Protein AF-A0A453NXV9-F1 (afdb_monomer_lite)

Sequence (172 aa):
MPEMPSTIPFLPYTSPKTMKQLYLTSFSFISGIIIFGGLIAPILELKLGLGGTSYEDFIRNMYLPLQLSQVDPIVASFSGGAVGVISALMLVEVKNVRQQEKNRCTYCHGTGYLPCARCSASKMLLGTKRFSLSTTERCSNCSGAGKVMCPTCLCTGMAMASEHDPRIDPFD

Radius of gyration: 29.5 Å; chains: 1; bounding box: 72×53×76 Å

pLDDT: mean 72.51, std 13.56, range [46.5, 90.75]

Structure (mmCIF, N/CA/C/O backbone):
data_AF-A0A453NXV9-F1
#
_entry.id   AF-A0A453NXV9-F1
#
loop_
_atom_site.group_PDB
_atom_site.id
_atom_site.type_symbol
_atom_site.label_atom_id
_atom_site.label_alt_id
_atom_site.label_comp_id
_atom_site.label_asym_id
_atom_site.label_entity_id
_atom_site.label_seq_id
_atom_site.pdbx_PDB_ins_code
_atom_site.Cartn_x
_atom_site.Cartn_y
_atom_site.Cartn_z
_atom_site.occupancy
_atom_site.B_iso_or_equiv
_atom_site.auth_seq_id
_atom_site.auth_comp_id
_atom_site.auth_asym_id
_atom_site.auth_atom_id
_atom_site.pdbx_PDB_model_num
ATOM 1 N N . MET A 1 1 ? 7.093 4.432 -12.859 1.00 46.91 1 MET A N 1
ATOM 2 C CA . MET A 1 1 ? 6.879 3.143 -12.165 1.00 46.91 1 MET A CA 1
ATOM 3 C C . MET A 1 1 ? 5.472 2.706 -12.526 1.00 46.91 1 MET A C 1
ATOM 5 O O . MET A 1 1 ? 4.606 3.566 -12.439 1.00 46.91 1 MET A O 1
ATOM 9 N N . PRO A 1 2 ? 5.254 1.480 -13.021 1.00 56.03 2 PRO A N 1
ATOM 10 C CA . PRO A 1 2 ? 3.921 1.041 -13.422 1.00 56.03 2 PRO A CA 1
ATOM 11 C C . PRO A 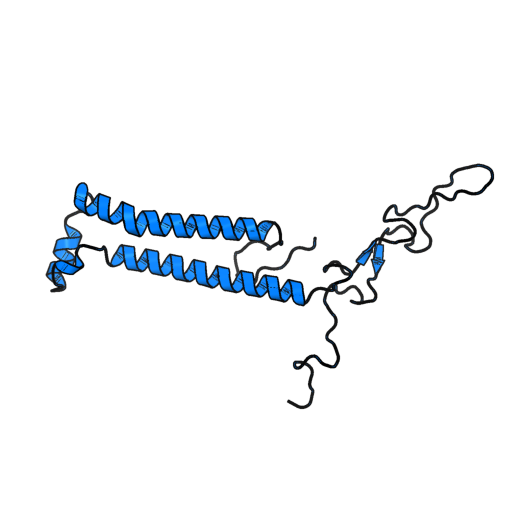1 2 ? 3.003 0.931 -12.198 1.00 56.03 2 PRO A C 1
ATOM 13 O O . PRO A 1 2 ? 3.425 0.449 -11.140 1.00 56.03 2 PRO A O 1
ATOM 16 N N . GLU A 1 3 ? 1.780 1.436 -12.348 1.00 54.22 3 GLU A N 1
ATOM 17 C CA . GLU A 1 3 ? 0.752 1.448 -11.307 1.00 54.22 3 GLU A CA 1
ATOM 18 C C . GLU A 1 3 ? 0.244 0.030 -11.039 1.00 54.22 3 GLU A C 1
ATOM 20 O O . GLU A 1 3 ? 0.138 -0.782 -11.960 1.00 54.22 3 GLU A O 1
ATOM 25 N N . MET A 1 4 ? 0.006 -0.296 -9.768 1.00 57.75 4 MET A N 1
ATOM 26 C CA . MET A 1 4 ? -0.484 -1.611 -9.365 1.00 57.75 4 MET A CA 1
ATOM 27 C C . MET A 1 4 ? -1.990 -1.555 -9.129 1.00 57.75 4 MET A C 1
ATOM 29 O O . MET A 1 4 ? -2.448 -0.621 -8.463 1.00 57.75 4 MET A O 1
ATOM 33 N N . PRO A 1 5 ? -2.763 -2.532 -9.638 1.00 58.41 5 PRO A N 1
ATOM 34 C CA . PRO A 1 5 ? -4.167 -2.646 -9.283 1.00 58.41 5 PRO A CA 1
ATOM 35 C C . PRO A 1 5 ? -4.284 -2.978 -7.791 1.00 58.4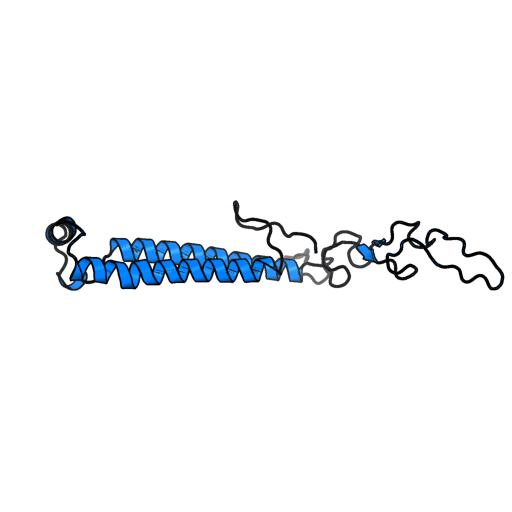1 5 PRO A C 1
ATOM 37 O O . PRO A 1 5 ? -3.631 -3.904 -7.295 1.00 58.41 5 PRO A O 1
ATOM 40 N N . SER A 1 6 ? -5.092 -2.186 -7.089 1.00 54.59 6 SER A N 1
ATOM 41 C CA . SER A 1 6 ? -5.521 -2.436 -5.715 1.00 54.59 6 SER A CA 1
ATOM 42 C C . SER A 1 6 ? -6.427 -3.670 -5.672 1.00 54.59 6 SER A C 1
ATOM 44 O O . SER A 1 6 ? -7.152 -3.962 -6.625 1.00 54.59 6 SER A O 1
ATOM 46 N N . THR A 1 7 ? -6.374 -4.416 -4.569 1.00 58.03 7 THR A N 1
ATOM 47 C CA . THR A 1 7 ? -7.204 -5.623 -4.387 1.00 58.03 7 THR A CA 1
ATOM 48 C C . THR A 1 7 ? -8.569 -5.273 -3.798 1.00 58.03 7 THR A C 1
ATOM 50 O O . THR A 1 7 ? -9.529 -6.023 -3.968 1.00 58.03 7 THR A O 1
ATOM 53 N N . ILE A 1 8 ? -8.683 -4.125 -3.126 1.00 60.44 8 ILE A N 1
ATOM 54 C CA . ILE A 1 8 ? -9.944 -3.653 -2.563 1.00 60.44 8 ILE A CA 1
ATOM 55 C C . ILE A 1 8 ? -10.744 -2.888 -3.634 1.00 60.44 8 ILE A C 1
ATOM 57 O O . ILE A 1 8 ? -10.259 -1.868 -4.141 1.00 60.44 8 ILE A O 1
ATOM 61 N N . PRO A 1 9 ? -11.984 -3.310 -3.958 1.00 52.59 9 PRO A N 1
ATOM 62 C CA . PRO A 1 9 ? -12.868 -2.505 -4.792 1.00 52.59 9 PRO A CA 1
ATOM 63 C C . PRO A 1 9 ? -13.075 -1.139 -4.119 1.00 52.59 9 PRO A C 1
ATOM 65 O O . PRO A 1 9 ? -13.351 -1.086 -2.925 1.00 52.59 9 PRO A O 1
ATOM 68 N N . PHE A 1 10 ? -12.935 -0.050 -4.883 1.00 54.69 10 PHE A N 1
ATOM 69 C CA . PHE A 1 10 ? -13.022 1.366 -4.465 1.00 54.69 10 PHE A CA 1
ATOM 70 C C . PHE A 1 10 ? -11.753 2.058 -3.928 1.00 54.69 10 PHE A C 1
ATOM 72 O O . PHE A 1 10 ? -11.814 3.270 -3.713 1.00 54.69 10 PHE A O 1
ATOM 79 N N . LEU A 1 11 ? -10.597 1.394 -3.779 1.00 56.59 11 LEU A N 1
ATOM 80 C CA . LEU A 1 11 ? -9.339 2.108 -3.480 1.00 56.59 11 LEU A CA 1
ATOM 81 C C . LEU A 1 11 ? -8.539 2.452 -4.753 1.00 56.59 11 LEU A C 1
ATOM 83 O O . LEU A 1 11 ? -8.444 1.611 -5.647 1.00 56.59 11 LEU A O 1
ATOM 87 N N . PRO A 1 12 ? -7.928 3.654 -4.845 1.00 55.47 12 PRO A N 1
ATOM 88 C CA . PRO A 1 12 ? -7.119 4.052 -5.997 1.00 55.47 12 PRO A CA 1
ATOM 89 C C . PRO A 1 12 ? -5.852 3.197 -6.135 1.00 55.47 12 PRO A C 1
ATOM 91 O O . PRO A 1 12 ? -5.357 2.629 -5.160 1.00 55.47 12 PRO A O 1
ATOM 94 N N . TYR A 1 13 ? -5.315 3.151 -7.357 1.00 55.72 13 TYR A N 1
ATOM 95 C CA . TYR A 1 13 ? -4.096 2.426 -7.711 1.00 55.72 13 TYR A CA 1
ATOM 96 C C . TYR A 1 13 ? -2.949 2.727 -6.739 1.00 55.72 13 TYR A C 1
ATOM 98 O O . TYR A 1 13 ? -2.562 3.880 -6.512 1.00 55.72 13 TYR A O 1
ATOM 106 N N . THR A 1 14 ? -2.396 1.673 -6.145 1.00 54.84 14 THR A N 1
ATOM 107 C CA . THR A 1 14 ? -1.346 1.790 -5.138 1.00 54.84 14 THR A CA 1
ATOM 108 C C . THR A 1 14 ? 0.022 1.800 -5.822 1.00 54.84 14 THR A C 1
ATOM 110 O O . THR A 1 14 ? 0.380 0.958 -6.641 1.00 54.84 14 THR A O 1
ATOM 113 N N . SER A 1 15 ? 0.828 2.810 -5.510 1.00 57.75 15 SER A N 1
ATOM 114 C CA . SER A 1 15 ? 2.239 2.906 -5.887 1.00 57.75 15 SER A CA 1
ATOM 115 C C . SER A 1 15 ? 3.063 2.931 -4.595 1.00 57.75 15 SER A C 1
ATOM 117 O O . SER A 1 15 ? 2.567 3.386 -3.562 1.00 57.75 15 SER A O 1
ATOM 119 N N . PRO A 1 16 ? 4.323 2.457 -4.587 1.00 58.06 16 PRO A N 1
ATOM 120 C CA . PRO A 1 16 ? 5.142 2.407 -3.369 1.00 58.06 16 PRO A CA 1
ATOM 121 C C . PRO A 1 16 ? 5.314 3.782 -2.700 1.00 58.06 16 PRO A C 1
ATOM 123 O O . PRO A 1 16 ? 5.532 3.866 -1.491 1.00 58.06 16 PRO A O 1
ATOM 126 N N . LYS A 1 17 ? 5.167 4.877 -3.462 1.00 59.22 17 LYS A N 1
ATOM 127 C CA . LYS A 1 17 ? 5.156 6.247 -2.923 1.00 59.22 17 LYS A CA 1
ATOM 128 C C . LYS A 1 17 ? 3.822 6.602 -2.255 1.00 59.22 17 LYS A C 1
ATOM 130 O O . LYS A 1 17 ? 3.830 7.195 -1.181 1.00 59.22 17 LYS A O 1
ATOM 135 N N . THR A 1 18 ? 2.697 6.188 -2.835 1.00 65.38 18 THR A N 1
ATOM 136 C CA . THR A 1 18 ? 1.354 6.372 -2.264 1.00 65.38 18 THR A CA 1
ATOM 137 C C . THR A 1 18 ? 1.069 5.431 -1.094 1.00 65.38 18 THR A C 1
ATOM 139 O O . THR A 1 18 ? 0.253 5.774 -0.255 1.00 65.38 18 THR A O 1
ATOM 142 N N . MET A 1 19 ? 1.776 4.305 -0.955 1.00 65.50 19 MET A N 1
ATOM 143 C CA . MET A 1 19 ? 1.629 3.376 0.180 1.00 65.50 19 MET A CA 1
ATOM 144 C C . MET A 1 19 ? 1.946 4.016 1.536 1.00 65.50 19 MET A C 1
ATOM 146 O O . MET A 1 19 ? 1.198 3.837 2.495 1.00 65.50 19 MET A O 1
ATOM 150 N N . LYS A 1 20 ? 3.033 4.796 1.631 1.00 70.69 20 LYS A N 1
ATOM 151 C CA . LYS A 1 20 ? 3.362 5.518 2.875 1.00 70.69 20 LYS A CA 1
ATOM 152 C C . LYS A 1 20 ? 2.302 6.563 3.211 1.00 70.69 20 LYS A C 1
ATOM 154 O O . LYS A 1 20 ? 1.958 6.733 4.375 1.00 70.69 20 LYS A O 1
ATOM 159 N N . GLN A 1 21 ? 1.787 7.239 2.188 1.00 72.62 21 GLN A N 1
ATOM 160 C CA . GLN A 1 21 ? 0.736 8.235 2.339 1.00 72.62 21 GLN A CA 1
ATOM 161 C C . GLN A 1 21 ? -0.578 7.583 2.778 1.00 72.62 21 GLN A C 1
ATOM 163 O O . GLN A 1 21 ? -1.180 8.061 3.729 1.00 72.62 21 GLN A O 1
ATOM 168 N N . LEU A 1 22 ? -0.945 6.447 2.176 1.00 75.12 22 LEU A N 1
ATOM 169 C CA . LEU A 1 22 ? -2.111 5.647 2.547 1.00 75.12 22 LEU A CA 1
ATOM 170 C C . LEU A 1 22 ? -2.022 5.177 4.004 1.00 75.12 22 LEU A C 1
ATOM 172 O O . LEU A 1 22 ? -2.965 5.351 4.767 1.00 75.12 22 LEU A O 1
ATOM 176 N N . TYR A 1 23 ? -0.866 4.647 4.414 1.00 80.12 23 TYR A N 1
ATOM 177 C CA . TYR A 1 23 ? -0.617 4.235 5.797 1.00 80.12 23 TYR A CA 1
ATOM 178 C C . TYR A 1 23 ? -0.817 5.396 6.776 1.00 80.12 23 TYR A C 1
ATOM 180 O O . TYR A 1 23 ? -1.497 5.248 7.790 1.00 80.12 23 TYR A O 1
ATOM 188 N N . LEU A 1 24 ? -0.242 6.560 6.461 1.00 82.69 24 LEU A N 1
ATOM 189 C CA . LEU A 1 24 ? -0.319 7.750 7.305 1.00 82.69 24 LEU A CA 1
ATOM 190 C C . LEU A 1 24 ? -1.757 8.276 7.388 1.00 82.69 24 LEU A C 1
ATOM 192 O O . LEU A 1 24 ? -2.220 8.604 8.479 1.00 82.69 24 LEU A O 1
ATOM 196 N N . THR A 1 25 ? -2.494 8.278 6.273 1.00 82.88 25 THR A N 1
ATOM 197 C CA . THR A 1 25 ? -3.913 8.647 6.269 1.00 82.88 25 THR A CA 1
ATOM 198 C C . THR A 1 25 ? -4.757 7.667 7.080 1.00 82.88 25 THR A C 1
ATOM 200 O O . THR A 1 25 ? -5.526 8.111 7.927 1.00 82.88 25 THR A O 1
ATOM 203 N N . SER A 1 26 ? -4.577 6.351 6.915 1.00 81.88 26 SER A N 1
ATOM 204 C CA . SER A 1 26 ? -5.322 5.335 7.673 1.00 81.88 26 SER A CA 1
ATOM 205 C C . SER A 1 26 ? -5.040 5.431 9.171 1.00 81.88 26 SER A C 1
ATOM 207 O O . SER A 1 26 ? -5.963 5.395 9.980 1.00 81.88 26 SER A O 1
ATOM 209 N N . PHE A 1 27 ? -3.774 5.626 9.548 1.00 86.06 27 PHE A N 1
ATOM 210 C CA . PHE A 1 27 ? -3.378 5.829 10.939 1.00 86.06 27 PHE A CA 1
ATOM 211 C C . PHE A 1 27 ? -3.977 7.115 11.528 1.00 86.06 27 PHE A C 1
ATOM 213 O O . PHE A 1 27 ? -4.473 7.099 12.652 1.00 86.06 27 PHE A O 1
ATOM 220 N N . SER A 1 28 ? -3.998 8.210 10.761 1.00 87.69 28 SER A N 1
ATOM 221 C CA . SER A 1 28 ? -4.654 9.460 11.164 1.00 87.69 28 SER A CA 1
ATOM 222 C C . SER A 1 28 ? -6.156 9.271 11.388 1.00 87.69 28 SER A C 1
ATOM 224 O O . SER A 1 28 ? -6.691 9.778 12.371 1.00 87.69 28 SER A O 1
ATOM 226 N N . PHE A 1 29 ? -6.834 8.526 10.510 1.00 86.62 29 PHE A N 1
ATOM 227 C CA . PHE A 1 29 ? -8.260 8.218 10.651 1.00 86.62 29 PHE A CA 1
ATOM 228 C C . PHE A 1 29 ? -8.540 7.360 11.888 1.00 86.62 29 PHE A C 1
ATOM 230 O O . PHE A 1 29 ? -9.417 7.702 12.676 1.00 86.62 29 PHE A O 1
ATOM 237 N N . ILE A 1 30 ? -7.766 6.293 12.102 1.00 87.62 30 ILE A N 1
ATOM 238 C CA . ILE A 1 30 ? -7.882 5.435 13.291 1.00 87.62 30 ILE A CA 1
ATOM 239 C C . ILE A 1 30 ? -7.639 6.246 14.570 1.00 87.62 30 ILE A C 1
ATOM 241 O O . ILE A 1 30 ? -8.429 6.161 15.506 1.00 87.62 30 ILE A O 1
ATOM 245 N N . SER A 1 31 ? -6.589 7.070 14.597 1.00 87.81 31 SER A N 1
ATOM 246 C CA . SER A 1 31 ? -6.283 7.946 15.732 1.00 87.81 31 SER A CA 1
ATOM 247 C C . SER A 1 31 ? -7.431 8.919 16.018 1.00 87.81 31 SER A C 1
ATOM 249 O O . SER A 1 31 ? -7.864 9.042 17.161 1.00 87.81 31 SER A O 1
ATOM 251 N N . GLY A 1 32 ? -8.003 9.533 14.977 1.00 87.56 32 GLY A N 1
ATOM 252 C CA . GLY A 1 32 ? -9.182 10.390 15.102 1.00 87.56 32 GLY A CA 1
ATOM 253 C C . GLY A 1 32 ? -10.393 9.660 15.687 1.00 87.56 32 GLY A C 1
ATOM 254 O O . GLY A 1 32 ? -11.030 10.185 16.596 1.00 87.56 32 GLY A O 1
ATOM 255 N N . ILE A 1 33 ? -10.677 8.434 15.231 1.00 86.56 33 ILE A N 1
ATOM 256 C CA . ILE A 1 33 ? -11.789 7.612 15.740 1.00 86.56 33 ILE A CA 1
ATOM 257 C C . ILE A 1 33 ? -11.571 7.238 17.211 1.00 86.56 33 ILE A C 1
ATOM 259 O O . ILE A 1 33 ? -12.510 7.312 18.001 1.00 86.56 33 ILE A O 1
ATOM 263 N N . ILE A 1 34 ? -10.345 6.880 17.600 1.00 86.06 34 ILE A N 1
ATOM 264 C CA . ILE A 1 34 ? -10.013 6.523 18.988 1.00 86.06 34 ILE A CA 1
ATOM 265 C C . ILE A 1 34 ? -10.092 7.750 19.903 1.00 86.06 34 ILE A C 1
ATOM 267 O O . ILE A 1 34 ? -10.655 7.662 20.990 1.00 86.06 34 ILE A O 1
ATOM 271 N N . ILE A 1 35 ? -9.571 8.904 19.480 1.00 86.06 35 ILE A N 1
ATOM 272 C CA . ILE A 1 35 ? -9.615 10.140 20.277 1.00 86.06 35 ILE A CA 1
ATOM 273 C C . ILE A 1 35 ? -11.058 10.640 20.408 1.00 86.06 35 ILE A C 1
ATOM 275 O O . ILE A 1 35 ? -11.494 11.003 21.501 1.00 86.06 35 ILE A O 1
ATOM 279 N N . PHE A 1 36 ? -11.821 10.634 19.316 1.00 83.56 36 PHE A N 1
ATOM 280 C CA . PHE A 1 36 ? -13.209 11.078 19.334 1.00 83.56 36 PHE A CA 1
ATOM 281 C C . PHE A 1 36 ? -14.102 10.126 20.139 1.00 83.56 36 PHE A C 1
ATOM 283 O O . PHE A 1 36 ? -14.789 10.564 21.059 1.00 83.56 36 PHE A O 1
ATOM 290 N N . GLY A 1 37 ? -14.056 8.828 19.830 1.00 75.69 37 GLY A N 1
ATOM 291 C CA . GLY A 1 37 ? -14.908 7.822 20.464 1.00 75.69 37 GLY A CA 1
ATOM 292 C C . GLY A 1 37 ? -14.483 7.456 21.886 1.00 75.69 37 GLY A C 1
ATOM 293 O O . GLY A 1 37 ? -15.337 7.190 22.722 1.00 75.69 37 GLY A O 1
ATOM 294 N N . GLY A 1 38 ? -13.181 7.459 22.177 1.00 75.00 38 GLY A N 1
ATOM 295 C CA . GLY A 1 38 ? -12.636 7.027 23.466 1.00 75.00 38 GLY A CA 1
ATOM 296 C C . GLY A 1 38 ? -12.372 8.147 24.472 1.00 75.00 38 GLY A C 1
ATOM 297 O O . GLY A 1 38 ? -12.331 7.868 25.666 1.00 75.00 38 GLY A O 1
ATOM 298 N N . LEU A 1 39 ? -12.181 9.397 24.029 1.00 75.25 39 LEU A N 1
ATOM 299 C CA . LEU A 1 39 ? -11.842 10.513 24.923 1.00 75.25 39 LEU A CA 1
ATOM 300 C C . LEU A 1 39 ? -12.880 11.639 24.879 1.00 75.25 39 LEU A C 1
ATOM 302 O O . LEU A 1 39 ? -13.347 12.076 25.925 1.00 75.25 39 LEU A O 1
ATOM 306 N N . ILE A 1 40 ? -13.267 12.105 23.690 1.00 75.88 40 ILE A N 1
ATOM 307 C CA . ILE A 1 40 ? -14.151 13.274 23.559 1.00 75.88 40 ILE A CA 1
ATOM 308 C C . ILE A 1 40 ? -15.607 12.926 23.892 1.00 75.88 40 ILE A C 1
ATOM 310 O O . ILE A 1 40 ? -16.236 13.669 24.647 1.00 75.88 40 ILE A O 1
ATOM 314 N N . ALA A 1 41 ? -16.132 11.807 23.383 1.00 72.38 41 ALA A N 1
ATOM 315 C CA . ALA A 1 41 ? -17.512 11.392 23.648 1.00 72.38 41 ALA A CA 1
ATOM 316 C C . ALA A 1 41 ? -17.802 11.177 25.153 1.00 72.38 41 ALA A C 1
ATOM 318 O O . ALA A 1 41 ? -18.725 11.820 25.654 1.00 72.38 41 ALA A O 1
ATOM 319 N N . PRO A 1 42 ? -16.972 10.438 25.923 1.00 67.19 42 PRO A N 1
ATOM 320 C CA . PRO A 1 42 ? -17.204 10.257 27.359 1.00 67.19 42 PRO A CA 1
ATOM 321 C C . PRO A 1 42 ? -17.113 11.563 28.156 1.00 67.19 42 PRO A C 1
ATOM 323 O O . PRO A 1 42 ? -17.844 11.763 29.123 1.00 67.19 42 PRO A O 1
ATOM 326 N N . ILE A 1 43 ? -16.216 12.480 27.768 1.00 70.06 43 ILE A N 1
ATOM 327 C CA . ILE A 1 43 ? -16.053 13.765 28.463 1.00 70.06 43 ILE A CA 1
ATOM 328 C C . ILE A 1 43 ? -17.247 14.685 28.188 1.00 70.06 43 ILE A C 1
ATOM 330 O O . ILE A 1 43 ? -17.742 15.316 29.121 1.00 70.06 43 ILE A O 1
ATOM 334 N N . LEU A 1 44 ? -17.723 14.770 26.942 1.00 66.75 44 LEU A N 1
ATOM 335 C CA . LEU A 1 44 ? -18.891 15.586 26.587 1.00 66.75 44 LEU A CA 1
ATOM 336 C C . LEU A 1 44 ? -20.165 15.085 27.271 1.00 66.75 44 LEU A C 1
ATOM 338 O O . LEU A 1 44 ? -20.974 15.893 27.728 1.00 66.75 44 LEU A O 1
ATOM 342 N N . GLU A 1 45 ? -20.322 13.772 27.391 1.00 64.38 45 GLU A N 1
ATOM 343 C CA . GLU A 1 45 ? -21.474 13.173 28.052 1.00 64.38 45 GLU A CA 1
ATOM 344 C C . GLU A 1 45 ? -21.444 13.396 29.572 1.00 64.38 45 GLU A C 1
ATOM 346 O O . GLU A 1 45 ? -22.402 13.929 30.136 1.00 64.38 45 GLU A O 1
ATOM 351 N N . LEU A 1 46 ? -20.308 13.117 30.223 1.00 58.78 46 LEU A N 1
ATOM 352 C CA . LEU A 1 46 ? -20.161 13.244 31.679 1.00 58.78 46 LEU A CA 1
ATOM 353 C C . LEU A 1 46 ? -20.059 14.697 32.174 1.00 58.78 46 LEU A C 1
ATOM 355 O O . LEU A 1 46 ? -20.334 14.955 33.348 1.00 58.78 46 LEU A O 1
ATOM 359 N N . LYS A 1 47 ? -19.625 15.651 31.335 1.00 58.94 47 LYS A N 1
ATOM 360 C CA . LYS A 1 47 ? -19.437 17.060 31.745 1.00 58.94 47 LYS A CA 1
ATOM 361 C C . LYS A 1 47 ? -20.462 18.039 31.188 1.00 58.94 47 LYS A C 1
ATOM 363 O O . LYS A 1 47 ? -20.679 19.052 31.848 1.00 58.94 47 LYS A O 1
ATOM 368 N N . LEU A 1 48 ? -21.056 17.792 30.018 1.00 54.34 48 LEU A N 1
ATOM 369 C CA . LEU A 1 48 ? -22.002 18.733 29.403 1.00 54.34 48 LEU A CA 1
ATOM 370 C C . LEU A 1 48 ? -23.457 18.246 29.371 1.00 54.34 48 LEU A C 1
ATOM 372 O O . LEU A 1 48 ? -24.328 19.076 29.125 1.00 54.34 48 LEU A O 1
ATOM 376 N N . GLY A 1 49 ? -23.755 16.962 29.618 1.00 57.66 49 GLY A N 1
ATOM 377 C CA . GLY A 1 49 ? -25.143 16.468 29.671 1.00 57.66 49 GLY A CA 1
ATOM 378 C C . GLY A 1 49 ? -25.950 16.685 28.378 1.00 57.66 49 GLY A C 1
ATOM 379 O O . GLY A 1 49 ? -27.177 16.620 28.387 1.00 57.66 49 GLY A O 1
ATOM 380 N N . LEU A 1 50 ? -25.271 16.952 27.257 1.00 56.31 50 LEU A N 1
ATOM 381 C CA . LEU A 1 50 ? -25.865 17.284 25.954 1.00 56.31 50 LEU A CA 1
ATOM 382 C C . LEU A 1 50 ? -26.375 16.053 25.176 1.00 56.31 50 LEU A C 1
ATOM 384 O O . LEU A 1 50 ? -26.841 16.200 24.050 1.00 56.31 50 LEU A O 1
ATOM 388 N N . GLY A 1 51 ? -26.304 14.854 25.766 1.00 53.09 51 GLY A N 1
ATOM 389 C CA . GLY A 1 51 ? -26.736 13.587 25.156 1.00 53.09 51 GLY A CA 1
ATOM 390 C C . GLY A 1 51 ? -28.227 13.267 25.302 1.00 53.09 51 GLY A C 1
ATOM 391 O O . GLY A 1 51 ? -28.709 12.312 24.696 1.00 53.09 51 GLY A O 1
ATOM 392 N N . GLY A 1 52 ? -28.977 14.072 26.062 1.00 48.94 52 GLY A N 1
ATOM 393 C CA . GLY A 1 52 ? -30.392 13.820 26.319 1.00 48.94 52 GLY A CA 1
ATOM 394 C C . GLY A 1 52 ? -30.612 12.594 27.209 1.00 48.94 52 GLY A C 1
ATOM 395 O O . GLY A 1 52 ? -29.826 11.656 27.265 1.00 48.94 52 GLY A O 1
ATOM 396 N N . THR A 1 53 ? -31.724 12.595 27.921 1.00 49.09 53 THR A N 1
ATOM 397 C CA . THR A 1 53 ? -32.150 11.614 28.929 1.00 49.09 53 THR A CA 1
ATOM 398 C C . THR A 1 53 ? -32.324 10.165 28.429 1.00 49.09 53 THR A C 1
ATOM 400 O O . THR A 1 53 ? -32.857 9.338 29.154 1.00 49.09 53 THR A O 1
ATOM 403 N N . SER A 1 54 ? -31.875 9.810 27.217 1.00 54.69 54 SER A N 1
ATOM 404 C CA . SER A 1 54 ? -32.140 8.496 26.613 1.00 54.69 54 SER A CA 1
ATOM 405 C C . SER A 1 54 ? -31.240 7.360 27.119 1.00 54.69 54 SER A C 1
ATOM 407 O O . SER A 1 54 ? -31.663 6.208 27.080 1.00 54.69 54 SER A O 1
ATOM 409 N N . TYR A 1 55 ? -30.040 7.647 27.640 1.00 56.94 55 TYR A N 1
ATOM 410 C CA . TYR A 1 55 ? -29.107 6.599 28.078 1.00 56.94 55 TYR A CA 1
ATOM 411 C C . TYR A 1 55 ? -29.432 6.023 29.458 1.00 56.94 55 TYR A C 1
ATOM 413 O O . TYR A 1 55 ? -29.423 4.803 29.621 1.00 56.94 55 TYR A O 1
ATOM 421 N N . GLU A 1 56 ? -29.781 6.863 30.441 1.00 58.53 56 GLU A N 1
ATOM 422 C CA . GLU A 1 56 ? -30.262 6.374 31.743 1.00 58.53 56 GLU A CA 1
ATOM 423 C C . GLU A 1 56 ? -31.542 5.541 31.569 1.00 58.53 56 GLU A C 1
ATOM 425 O O . GLU A 1 56 ? -31.669 4.478 32.178 1.00 58.53 56 GLU A O 1
ATOM 430 N N . ASP A 1 57 ? -32.449 5.978 30.687 1.00 59.31 57 ASP A N 1
ATOM 431 C CA . ASP A 1 57 ? -33.693 5.269 30.378 1.00 59.31 57 ASP A CA 1
ATOM 432 C C . ASP A 1 57 ? -33.437 3.941 29.644 1.00 59.31 57 ASP A C 1
ATOM 434 O O . ASP A 1 57 ? -34.050 2.927 29.982 1.00 59.31 57 ASP A O 1
ATOM 438 N N . PHE A 1 58 ? -32.488 3.888 28.701 1.00 61.12 58 PHE A N 1
ATOM 439 C CA . PHE A 1 58 ? -32.102 2.645 28.019 1.00 61.12 58 PHE A CA 1
ATOM 440 C C . PHE A 1 58 ? -31.451 1.632 28.978 1.00 61.12 58 PHE A C 1
ATOM 442 O O . PHE A 1 58 ? -31.762 0.440 28.934 1.00 61.12 58 PHE A O 1
ATOM 449 N N . ILE A 1 59 ? -30.593 2.100 29.891 1.00 57.25 59 ILE A N 1
ATOM 450 C CA . ILE A 1 59 ? -29.910 1.262 30.892 1.00 57.25 59 ILE A CA 1
ATOM 451 C C . ILE A 1 59 ? -30.900 0.737 31.940 1.00 57.25 59 ILE A C 1
ATOM 453 O O . ILE A 1 59 ? -30.849 -0.447 32.290 1.00 57.25 59 ILE A O 1
ATOM 457 N N . ARG A 1 60 ? -31.843 1.577 32.395 1.00 63.78 60 ARG A N 1
ATOM 458 C CA . ARG A 1 60 ? -32.927 1.159 33.301 1.00 63.78 60 ARG A CA 1
ATOM 459 C C . ARG A 1 60 ? -33.857 0.140 32.651 1.00 63.78 60 ARG A C 1
ATOM 461 O O . ARG A 1 60 ? -34.231 -0.826 33.310 1.00 63.78 60 ARG A O 1
ATOM 468 N N . ASN A 1 61 ? -34.185 0.307 31.369 1.00 64.19 61 ASN A N 1
ATOM 469 C CA . ASN A 1 61 ? -35.068 -0.616 30.650 1.00 64.19 61 ASN A CA 1
ATOM 470 C C . ASN A 1 61 ? -34.412 -1.988 30.384 1.00 64.19 61 ASN A C 1
ATOM 472 O O . ASN A 1 61 ? -35.105 -2.992 30.242 1.00 64.19 61 ASN A O 1
ATOM 476 N N . MET A 1 62 ? -33.077 -2.046 30.350 1.00 66.75 62 MET A N 1
ATOM 477 C CA . MET A 1 62 ? -32.305 -3.273 30.136 1.00 66.75 62 MET A CA 1
ATOM 478 C C . MET A 1 62 ? -31.827 -3.970 31.425 1.00 66.75 62 MET A C 1
ATOM 480 O O . MET A 1 62 ? -31.200 -5.024 31.329 1.00 66.75 62 MET A O 1
ATOM 484 N N . TYR A 1 63 ? -32.131 -3.439 32.620 1.00 61.97 63 TYR A N 1
ATOM 485 C CA . TYR A 1 63 ? -31.668 -3.988 33.911 1.00 61.97 63 TYR A CA 1
ATOM 486 C C . TYR A 1 63 ? -30.135 -4.163 33.991 1.00 61.97 63 TYR A C 1
ATOM 488 O O . TYR A 1 63 ? -29.628 -5.081 34.640 1.00 61.97 63 TYR A O 1
ATOM 496 N N . LEU A 1 64 ? -29.369 -3.285 33.336 1.00 62.19 64 LEU A N 1
ATOM 497 C CA . LEU A 1 64 ? -27.910 -3.334 33.420 1.00 62.19 64 LEU A CA 1
ATOM 498 C C . LEU A 1 64 ? -27.410 -2.611 34.685 1.00 62.19 64 LEU A C 1
ATOM 500 O O . LEU A 1 64 ? -27.924 -1.546 35.032 1.00 62.19 64 LEU A O 1
ATOM 504 N N . PRO A 1 65 ? -26.387 -3.146 35.379 1.00 59.12 65 PRO A N 1
ATOM 505 C CA . PRO A 1 65 ? -25.776 -2.457 36.507 1.00 59.12 65 PRO A CA 1
ATOM 506 C C . PRO A 1 65 ? -25.169 -1.125 36.045 1.00 59.12 65 PRO A C 1
ATOM 508 O O . PRO A 1 65 ? -24.436 -1.077 35.059 1.00 59.12 65 PRO A O 1
ATOM 511 N N . LEU A 1 66 ? -25.419 -0.056 36.808 1.00 57.53 66 LEU A N 1
ATOM 512 C CA . LEU A 1 66 ? -24.946 1.321 36.565 1.00 57.53 66 LEU A CA 1
ATOM 513 C C . LEU A 1 66 ? -23.428 1.447 36.336 1.00 57.53 66 LEU A C 1
ATOM 515 O O . LEU A 1 66 ? -22.965 2.446 35.807 1.00 57.53 66 LEU A O 1
ATOM 519 N N . GLN A 1 67 ? -22.639 0.429 36.681 1.00 51.06 67 GLN A N 1
ATOM 520 C CA . GLN A 1 67 ? -21.201 0.399 36.404 1.00 51.06 67 GLN A CA 1
ATOM 521 C C . GLN A 1 67 ? -20.867 0.295 34.901 1.00 51.06 67 GLN A C 1
ATOM 523 O O . GLN A 1 67 ? -19.743 0.609 34.519 1.00 51.06 67 GLN A O 1
ATOM 528 N N . LEU A 1 68 ? -21.824 -0.095 34.042 1.00 50.78 68 LEU A N 1
ATOM 529 C CA . LEU A 1 68 ? -21.666 -0.057 32.581 1.00 50.78 68 LEU A CA 1
ATOM 530 C C . LEU A 1 68 ? -21.986 1.312 31.955 1.00 50.78 68 LEU A C 1
ATOM 532 O O . LEU A 1 68 ? -21.683 1.507 30.784 1.00 50.78 68 LEU A O 1
ATOM 536 N N . SER A 1 69 ? -22.551 2.270 32.700 1.00 51.75 69 SER A N 1
ATOM 537 C CA . SER A 1 69 ? -22.908 3.594 32.159 1.00 51.75 69 SER A CA 1
ATOM 538 C C . SER A 1 69 ? -21.713 4.542 32.015 1.00 51.75 69 SER A C 1
ATOM 540 O O . SER A 1 69 ? -21.880 5.689 31.620 1.00 51.75 69 SER A O 1
ATOM 542 N N . GLN A 1 70 ? -20.513 4.107 32.410 1.00 53.03 70 GLN A N 1
ATOM 543 C CA . GLN A 1 70 ? -19.306 4.931 32.356 1.00 53.03 70 GLN A CA 1
ATOM 544 C C . GLN A 1 70 ? -18.621 4.885 30.980 1.00 53.03 70 GLN A C 1
ATOM 546 O O . GLN A 1 70 ? -17.725 5.686 30.716 1.00 53.03 70 GLN A O 1
ATOM 551 N N . VAL A 1 71 ? -19.034 3.963 30.103 1.00 58.47 71 VAL A N 1
ATOM 552 C CA . VAL A 1 71 ? -18.527 3.847 28.733 1.00 58.47 71 VAL A CA 1
ATOM 553 C C . VAL A 1 71 ? -19.705 3.607 27.804 1.00 58.47 71 VAL A C 1
ATOM 555 O O . VAL A 1 71 ? -20.375 2.589 27.937 1.00 58.47 71 VAL A O 1
ATOM 558 N N . ASP A 1 72 ? -19.924 4.509 26.851 1.00 63.72 72 ASP A N 1
ATOM 559 C CA . ASP A 1 72 ? -20.987 4.399 25.856 1.00 63.72 72 ASP A CA 1
ATOM 560 C C . ASP A 1 72 ? -20.837 3.112 25.021 1.00 63.72 72 ASP A C 1
ATOM 562 O O . ASP A 1 72 ? -19.974 3.050 24.134 1.00 63.72 72 ASP A O 1
ATOM 566 N N . PRO A 1 73 ? -21.656 2.062 25.248 1.00 65.06 73 PRO A N 1
ATOM 567 C CA . PRO A 1 73 ? -21.481 0.777 24.569 1.00 65.06 73 PRO A CA 1
ATOM 568 C C . PRO A 1 73 ? -21.707 0.909 23.058 1.00 65.06 73 PRO A C 1
ATOM 570 O O . PRO A 1 73 ? -21.104 0.188 22.263 1.00 65.06 73 PRO A O 1
ATOM 573 N N . ILE A 1 74 ? -22.529 1.879 22.649 1.00 68.88 74 ILE A N 1
ATOM 574 C CA . ILE A 1 74 ? -22.834 2.186 21.254 1.00 68.88 74 ILE A CA 1
ATOM 575 C C . ILE A 1 74 ? -21.604 2.801 20.578 1.00 68.88 74 ILE A C 1
ATOM 577 O O . ILE A 1 74 ? -21.103 2.241 19.602 1.00 68.88 74 ILE A O 1
ATOM 581 N N . VAL A 1 75 ? -21.054 3.893 21.120 1.00 74.31 75 VAL A N 1
ATOM 582 C CA . VAL A 1 75 ? -19.866 4.560 20.556 1.00 74.31 75 VAL A CA 1
ATOM 583 C C . VAL A 1 75 ? -18.647 3.638 20.590 1.00 74.31 75 VAL A C 1
ATOM 585 O O . VAL A 1 75 ? -17.897 3.579 19.611 1.00 74.31 75 VAL A O 1
ATOM 588 N N . ALA A 1 76 ? -18.479 2.853 21.655 1.00 75.81 76 ALA A N 1
ATOM 589 C CA . ALA A 1 76 ? -17.430 1.842 21.751 1.00 75.81 76 ALA A CA 1
ATOM 590 C C . ALA A 1 76 ? -17.571 0.761 20.662 1.00 75.81 76 ALA A C 1
ATOM 592 O O . ALA A 1 76 ? -16.584 0.402 20.017 1.00 75.81 76 ALA A O 1
ATOM 593 N N . SER A 1 77 ? -18.794 0.284 20.396 1.00 79.56 77 SER A N 1
ATOM 594 C CA . SER A 1 77 ? -19.039 -0.726 19.358 1.00 79.56 77 SER A CA 1
ATOM 595 C C . SER A 1 77 ? -18.781 -0.197 17.940 1.00 79.56 77 SER A C 1
ATOM 597 O O . SER A 1 77 ? -18.096 -0.857 17.154 1.00 79.56 77 SER A O 1
ATOM 599 N N . PHE A 1 78 ? -19.243 1.017 17.618 1.00 83.75 78 PHE A N 1
ATOM 600 C CA . PHE A 1 78 ? -19.041 1.622 16.299 1.00 83.75 78 PHE A CA 1
ATOM 601 C C . PHE A 1 78 ? -17.577 1.991 16.049 1.00 83.75 78 PHE A C 1
ATOM 603 O O . PHE A 1 78 ? -17.043 1.700 14.977 1.00 83.75 78 PHE A O 1
ATOM 610 N N . SER A 1 79 ? -16.908 2.593 17.036 1.00 86.12 79 SER A N 1
ATOM 611 C CA . SER A 1 79 ? -15.487 2.948 16.926 1.00 86.12 79 SER A CA 1
ATOM 612 C C . SER A 1 79 ? -14.602 1.706 16.809 1.00 86.12 79 SER A C 1
ATOM 614 O O . SER A 1 79 ? -13.755 1.647 15.915 1.00 86.12 79 SER A O 1
ATOM 616 N N . GLY A 1 80 ? -14.846 0.673 17.622 1.00 86.81 80 GLY A N 1
ATOM 617 C CA . GLY A 1 80 ? -14.134 -0.603 17.541 1.00 86.81 80 GLY A CA 1
ATOM 618 C C . GLY A 1 80 ? -14.339 -1.314 16.201 1.00 86.81 80 GLY A C 1
ATOM 619 O O . GLY A 1 80 ? -13.366 -1.760 15.587 1.00 86.81 80 GLY A O 1
ATOM 620 N N . GLY A 1 81 ? -15.579 -1.360 15.702 1.00 88.81 81 GLY A N 1
ATOM 621 C CA . GLY A 1 81 ? -15.900 -1.946 14.399 1.00 88.81 81 GLY A CA 1
ATOM 622 C C . GLY A 1 81 ? -15.209 -1.224 13.239 1.00 88.81 81 GLY A C 1
ATOM 623 O O . GLY A 1 81 ? -14.571 -1.867 12.401 1.00 88.81 81 GLY A O 1
ATOM 624 N N . ALA A 1 82 ? -15.261 0.111 13.220 1.00 88.19 82 ALA A N 1
ATOM 625 C CA . ALA A 1 82 ? -14.610 0.916 12.189 1.00 88.19 82 ALA A CA 1
ATOM 626 C C . ALA A 1 82 ? -13.084 0.731 12.192 1.00 88.19 82 ALA A C 1
ATOM 628 O O . ALA A 1 82 ? -12.489 0.467 11.144 1.00 88.19 82 ALA A O 1
ATOM 629 N N . VAL A 1 83 ? -12.446 0.799 13.366 1.00 90.12 83 VAL A N 1
ATOM 630 C CA . VAL A 1 83 ? -10.997 0.577 13.501 1.00 90.12 83 VAL A CA 1
ATOM 631 C C . VAL A 1 83 ? -10.616 -0.844 13.075 1.00 90.12 83 VAL A C 1
ATOM 633 O O . VAL A 1 83 ? -9.609 -1.022 12.386 1.00 90.12 83 VAL A O 1
ATOM 636 N N . GLY A 1 84 ? -11.434 -1.846 13.412 1.00 90.62 84 GLY A N 1
ATOM 637 C CA . GLY A 1 84 ? -11.226 -3.239 13.013 1.00 90.62 84 GLY A CA 1
ATOM 638 C C . GLY A 1 84 ? -11.228 -3.435 11.495 1.00 90.62 84 GLY A C 1
ATOM 639 O O . GLY A 1 84 ? -10.285 -4.015 10.951 1.00 90.62 84 GLY A O 1
ATOM 640 N N . VAL A 1 85 ? -12.239 -2.906 10.799 1.00 90.19 85 VAL A N 1
ATOM 641 C CA . VAL A 1 85 ? -12.345 -3.019 9.332 1.00 90.19 85 VAL A CA 1
ATOM 642 C C . VAL A 1 85 ? -11.202 -2.278 8.636 1.00 90.19 85 VAL A C 1
ATOM 644 O O . VAL A 1 85 ? -10.548 -2.852 7.763 1.00 90.19 85 VAL A O 1
ATOM 647 N N . ILE A 1 86 ? -10.909 -1.037 9.043 1.00 86.75 86 ILE A N 1
ATOM 648 C CA . ILE A 1 86 ? -9.822 -0.242 8.445 1.00 86.75 86 ILE A CA 1
ATOM 649 C C . ILE A 1 86 ? -8.476 -0.958 8.633 1.00 86.75 86 ILE A C 1
ATOM 651 O O . ILE A 1 86 ? -7.692 -1.060 7.688 1.00 86.75 86 ILE A O 1
ATOM 655 N N . SER A 1 87 ? -8.225 -1.505 9.825 1.00 86.75 87 SER A N 1
ATOM 656 C CA . SER A 1 87 ? -6.998 -2.247 10.130 1.00 86.75 87 SER A CA 1
ATOM 657 C C . SER A 1 87 ? -6.870 -3.531 9.299 1.00 86.75 87 SER A C 1
ATOM 659 O O . SER A 1 87 ? -5.810 -3.804 8.728 1.00 86.75 87 SER A O 1
ATOM 661 N N . ALA A 1 88 ? -7.956 -4.296 9.153 1.00 88.44 88 ALA A N 1
ATOM 662 C CA . ALA A 1 88 ? -7.962 -5.516 8.348 1.00 88.44 88 ALA A CA 1
ATOM 663 C C . ALA A 1 88 ? -7.669 -5.234 6.864 1.00 88.44 88 ALA A C 1
ATOM 665 O O . ALA A 1 88 ? -6.800 -5.880 6.272 1.00 88.44 88 ALA A O 1
ATOM 666 N N . LEU A 1 89 ? -8.337 -4.236 6.278 1.00 84.44 89 LEU A N 1
ATOM 667 C CA . LEU A 1 89 ? -8.114 -3.822 4.889 1.00 84.44 89 LEU A CA 1
ATOM 668 C C . LEU A 1 89 ? -6.671 -3.354 4.665 1.00 84.44 89 LEU A C 1
ATOM 670 O O . LEU A 1 89 ? -6.023 -3.733 3.690 1.00 84.44 89 LEU A O 1
ATOM 674 N N . MET A 1 90 ? -6.131 -2.595 5.615 1.00 83.00 90 MET A N 1
ATOM 675 C CA . MET A 1 90 ? -4.754 -2.118 5.579 1.00 83.00 90 MET A CA 1
ATOM 676 C C . MET A 1 90 ? -3.732 -3.265 5.598 1.00 83.00 90 MET A C 1
ATOM 678 O O . MET A 1 90 ? -2.756 -3.236 4.846 1.00 83.00 90 MET A O 1
ATOM 682 N N . LEU A 1 91 ? -3.960 -4.306 6.405 1.00 84.19 91 LEU A N 1
ATOM 683 C CA . LEU A 1 91 ? -3.103 -5.495 6.423 1.00 84.19 91 LEU A CA 1
ATOM 684 C C . LEU A 1 91 ? -3.143 -6.265 5.098 1.00 84.19 91 LEU A C 1
ATOM 686 O O . LEU A 1 91 ? -2.095 -6.724 4.631 1.00 84.19 91 LEU A O 1
ATOM 690 N N . VAL A 1 92 ? -4.324 -6.404 4.490 1.00 85.06 92 VAL A N 1
ATOM 691 C CA . VAL A 1 92 ? -4.485 -7.074 3.190 1.00 85.06 92 VAL A CA 1
ATOM 692 C C . VAL A 1 92 ? -3.726 -6.325 2.096 1.00 85.06 92 VAL A C 1
ATOM 694 O O . VAL A 1 92 ? -2.970 -6.952 1.354 1.00 85.06 92 VAL A O 1
ATOM 697 N N . GLU A 1 93 ? -3.831 -4.998 2.045 1.00 81.12 93 GLU A N 1
ATOM 698 C CA . GLU A 1 93 ? -3.105 -4.178 1.065 1.00 81.12 93 GLU A CA 1
ATOM 699 C C . GLU A 1 93 ? -1.584 -4.279 1.237 1.00 81.12 93 GLU A C 1
ATOM 701 O O . GLU A 1 93 ? -0.855 -4.473 0.263 1.00 81.12 93 GLU A O 1
ATOM 706 N N . VAL A 1 94 ? -1.077 -4.251 2.476 1.00 79.88 94 VAL A N 1
ATOM 707 C CA . VAL A 1 94 ? 0.364 -4.427 2.736 1.00 79.88 94 VAL A CA 1
ATOM 708 C C . VAL A 1 94 ? 0.852 -5.794 2.260 1.00 79.88 94 VAL A C 1
ATOM 710 O O . VAL A 1 94 ? 1.927 -5.890 1.658 1.00 79.88 94 VAL A O 1
ATOM 713 N N . LYS A 1 95 ? 0.084 -6.859 2.516 1.00 82.12 95 LYS A N 1
ATOM 714 C CA . LYS A 1 95 ? 0.432 -8.200 2.030 1.00 82.12 95 LYS A CA 1
ATOM 715 C C . LYS A 1 95 ? 0.387 -8.272 0.507 1.00 82.12 95 LYS A C 1
ATOM 717 O O . LYS A 1 95 ? 1.306 -8.834 -0.084 1.00 82.12 95 LYS A O 1
ATOM 722 N N . ASN A 1 96 ? -0.622 -7.671 -0.117 1.00 81.62 96 ASN A N 1
ATOM 723 C CA . ASN A 1 96 ? -0.769 -7.650 -1.566 1.00 81.62 96 ASN A CA 1
ATOM 724 C C . ASN A 1 96 ? 0.400 -6.930 -2.251 1.00 81.62 96 ASN A C 1
ATOM 726 O O . ASN A 1 96 ? 1.017 -7.490 -3.153 1.00 81.62 96 ASN A O 1
ATOM 730 N N . VAL A 1 97 ? 0.782 -5.743 -1.769 1.00 78.31 97 VAL A N 1
ATOM 731 C CA . VAL A 1 97 ? 1.915 -4.990 -2.331 1.00 78.31 97 VAL A CA 1
ATOM 732 C C . VAL A 1 97 ? 3.222 -5.762 -2.181 1.00 78.31 97 VAL A C 1
ATOM 734 O O . VAL A 1 97 ? 3.972 -5.880 -3.147 1.00 78.31 97 VAL A O 1
ATOM 737 N N . ARG A 1 98 ? 3.487 -6.353 -1.009 1.00 81.00 98 ARG A N 1
ATOM 738 C CA . ARG A 1 98 ? 4.685 -7.192 -0.812 1.00 81.00 98 ARG A CA 1
ATOM 739 C C . ARG A 1 98 ? 4.703 -8.390 -1.759 1.00 81.00 98 ARG A C 1
ATOM 741 O O . ARG A 1 98 ? 5.756 -8.736 -2.291 1.00 81.00 98 ARG A O 1
ATOM 748 N N . GLN A 1 99 ? 3.547 -9.008 -1.986 1.00 81.62 99 GLN A N 1
ATOM 749 C CA . GLN A 1 99 ? 3.427 -10.121 -2.918 1.00 81.62 99 GLN A CA 1
ATOM 750 C C . GLN A 1 99 ? 3.662 -9.670 -4.364 1.00 81.62 99 GLN A C 1
ATOM 752 O O . GLN A 1 99 ? 4.399 -10.326 -5.097 1.00 81.62 99 GLN A O 1
ATOM 757 N N . GLN A 1 100 ? 3.097 -8.535 -4.769 1.00 78.12 100 GLN A N 1
ATOM 758 C CA . GLN A 1 100 ? 3.309 -7.970 -6.100 1.00 78.12 100 GLN A CA 1
ATOM 759 C C . GLN A 1 100 ? 4.761 -7.527 -6.319 1.00 78.12 100 GLN A C 1
ATOM 761 O O . GLN A 1 100 ? 5.286 -7.708 -7.415 1.00 78.12 100 GLN A O 1
ATOM 766 N N . GLU A 1 101 ? 5.443 -7.001 -5.300 1.00 79.19 101 GLU A N 1
ATOM 767 C CA . GLU A 1 101 ? 6.877 -6.703 -5.378 1.00 79.19 101 GLU A CA 1
ATOM 768 C C . GLU A 1 101 ? 7.717 -7.968 -5.557 1.00 79.19 101 GLU A C 1
ATOM 770 O O . GLU A 1 101 ? 8.623 -7.974 -6.390 1.00 79.19 101 GLU A O 1
ATOM 775 N N . LYS A 1 102 ? 7.384 -9.056 -4.854 1.00 80.88 102 LYS A N 1
ATOM 776 C CA . LYS A 1 102 ? 8.064 -10.348 -5.018 1.00 80.88 102 LYS A CA 1
ATOM 777 C C . LYS A 1 102 ? 7.823 -10.966 -6.399 1.00 80.88 102 LYS A C 1
ATOM 779 O O . LYS A 1 102 ? 8.723 -11.582 -6.958 1.00 80.88 102 LYS A O 1
ATOM 784 N N . ASN A 1 103 ? 6.629 -10.776 -6.954 1.00 82.06 103 ASN A N 1
ATOM 785 C CA . ASN A 1 103 ? 6.247 -11.305 -8.263 1.00 82.06 103 ASN A CA 1
ATOM 786 C C . ASN A 1 103 ? 6.756 -10.449 -9.435 1.00 82.06 103 ASN A C 1
ATOM 788 O O . ASN A 1 103 ? 6.520 -10.793 -10.591 1.00 82.06 103 ASN A O 1
ATOM 792 N N . ARG A 1 104 ? 7.422 -9.316 -9.188 1.00 84.50 104 ARG A N 1
ATOM 793 C CA . ARG A 1 104 ? 7.970 -8.466 -10.250 1.00 84.50 104 ARG A CA 1
ATOM 794 C C . ARG A 1 104 ? 9.340 -8.945 -10.694 1.00 84.50 104 ARG A C 1
ATOM 796 O O . ARG A 1 104 ? 10.152 -9.410 -9.904 1.00 84.50 104 ARG A O 1
ATOM 803 N N . CYS A 1 105 ? 9.634 -8.745 -11.974 1.00 86.69 105 CYS A N 1
ATOM 804 C CA . CYS A 1 105 ? 10.968 -9.001 -12.491 1.00 86.69 105 CYS A CA 1
ATOM 805 C C . CYS A 1 105 ? 11.981 -8.021 -11.874 1.00 86.69 105 CYS A C 1
ATOM 807 O O . CYS A 1 105 ? 11.844 -6.802 -12.025 1.00 86.69 105 CYS A O 1
ATOM 809 N N . THR A 1 106 ? 13.031 -8.557 -11.246 1.00 86.69 106 THR A N 1
ATOM 810 C CA . THR A 1 106 ? 14.110 -7.795 -10.593 1.00 86.69 106 THR A CA 1
ATOM 811 C C . THR A 1 106 ? 14.856 -6.863 -11.552 1.00 86.69 106 THR A C 1
ATOM 813 O O . THR A 1 106 ? 15.336 -5.816 -11.137 1.00 86.69 106 THR A O 1
ATOM 816 N N . TYR A 1 107 ? 14.930 -7.208 -12.842 1.00 86.44 107 TYR A N 1
ATOM 817 C CA . TYR A 1 107 ? 15.723 -6.460 -13.827 1.00 86.44 107 TYR A CA 1
ATOM 818 C C . TYR A 1 107 ? 14.985 -5.264 -14.431 1.00 86.44 107 TYR A C 1
ATOM 820 O O . TYR A 1 107 ? 15.585 -4.215 -14.650 1.00 86.44 107 TYR A O 1
ATOM 828 N N . CYS A 1 108 ? 13.690 -5.404 -14.729 1.00 87.06 108 CYS A N 1
ATOM 829 C CA . CYS A 1 108 ? 12.897 -4.327 -15.329 1.00 87.06 108 CYS A CA 1
ATOM 830 C C . CYS A 1 108 ? 11.949 -3.643 -14.333 1.00 87.06 108 CYS A C 1
ATOM 832 O O . CYS A 1 108 ? 11.196 -2.755 -14.726 1.00 87.06 108 CYS A O 1
ATOM 834 N N . HIS A 1 109 ? 11.923 -4.070 -13.067 1.00 85.56 109 HIS A N 1
ATOM 835 C CA . HIS A 1 109 ? 11.036 -3.536 -12.026 1.00 85.56 109 HIS A CA 1
ATOM 836 C C . HIS A 1 109 ? 9.558 -3.450 -12.456 1.00 85.56 109 HIS A C 1
ATOM 838 O O . HIS A 1 109 ? 8.869 -2.465 -12.179 1.00 85.56 109 HIS A O 1
ATOM 844 N N . GLY A 1 110 ? 9.062 -4.460 -13.176 1.00 84.81 110 GLY A N 1
ATOM 845 C CA . GLY A 1 110 ? 7.665 -4.488 -13.622 1.00 84.81 110 GLY A CA 1
ATOM 846 C C . GLY A 1 110 ? 7.353 -3.794 -14.948 1.00 84.81 110 GLY A C 1
ATOM 847 O O . GLY A 1 110 ? 6.208 -3.852 -15.376 1.00 84.81 110 GLY A O 1
ATOM 848 N N . THR A 1 111 ? 8.305 -3.135 -15.619 1.00 86.12 111 THR A N 1
ATOM 849 C CA . THR A 1 111 ? 8.007 -2.408 -16.874 1.00 86.12 111 THR A CA 1
ATOM 850 C C . THR A 1 111 ? 7.949 -3.299 -18.116 1.00 86.12 111 THR A C 1
ATOM 852 O O . THR A 1 111 ? 7.395 -2.877 -19.125 1.00 86.12 111 THR A O 1
ATOM 855 N N . GLY A 1 112 ? 8.589 -4.473 -18.086 1.00 87.69 112 GLY A N 1
ATOM 856 C CA . GLY A 1 112 ? 8.784 -5.346 -19.252 1.00 87.69 112 GLY A CA 1
ATOM 857 C C . GLY A 1 112 ? 9.881 -4.883 -20.225 1.00 87.69 112 GLY A C 1
ATOM 858 O O . GLY A 1 112 ? 10.249 -5.622 -21.140 1.00 87.69 112 GLY A O 1
ATOM 859 N N . TYR A 1 113 ? 10.455 -3.692 -20.023 1.00 89.00 113 TYR A N 1
ATOM 860 C CA . TYR A 1 113 ? 11.432 -3.092 -20.934 1.00 89.00 113 TYR A CA 1
ATOM 861 C C . TYR A 1 113 ? 12.616 -2.491 -20.181 1.00 89.00 113 TYR A C 1
ATOM 863 O O . TYR A 1 113 ? 12.445 -1.827 -19.157 1.00 89.00 113 TYR A O 1
ATOM 871 N N . LEU A 1 114 ? 13.816 -2.667 -20.729 1.00 89.25 114 LEU A N 1
ATOM 872 C CA . LEU A 1 114 ? 15.031 -2.019 -20.241 1.00 89.25 114 LEU A CA 1
ATOM 873 C C . LEU A 1 114 ? 15.379 -0.812 -21.123 1.00 89.25 114 LEU A C 1
ATOM 875 O O . LEU A 1 114 ? 15.075 -0.812 -22.320 1.00 89.25 114 LEU A O 1
ATOM 879 N N . PRO A 1 115 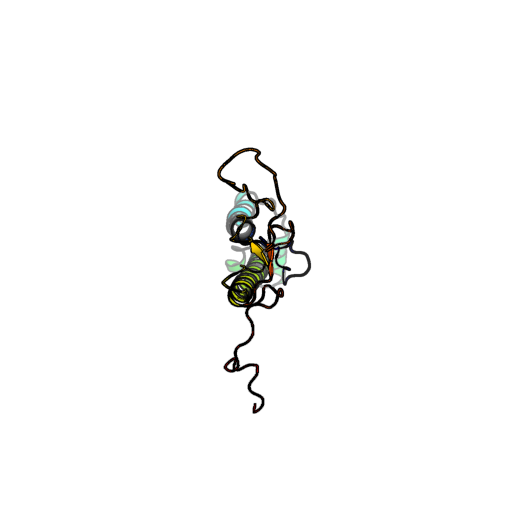? 16.033 0.224 -20.573 1.00 89.31 115 PRO A N 1
ATOM 880 C CA . PRO A 1 115 ? 16.611 1.276 -21.397 1.00 89.31 115 PRO A CA 1
ATOM 881 C C . PRO A 1 115 ? 17.677 0.677 -22.321 1.00 89.31 115 PRO A C 1
ATOM 883 O O . PRO A 1 115 ? 18.457 -0.186 -21.920 1.00 89.31 115 PRO A O 1
ATOM 886 N N . CYS A 1 116 ? 17.727 1.130 -23.574 1.00 87.88 116 CYS A N 1
ATOM 887 C CA . CYS A 1 116 ? 18.768 0.677 -24.491 1.00 87.88 116 CYS A CA 1
ATOM 888 C C . CYS A 1 116 ? 20.138 1.145 -23.980 1.00 87.88 116 CYS A C 1
ATOM 890 O O . CYS A 1 116 ? 20.404 2.346 -23.974 1.00 87.88 116 CYS A O 1
ATOM 892 N N . ALA A 1 117 ? 21.013 0.206 -23.608 1.00 85.06 117 ALA A N 1
ATOM 893 C CA . ALA A 1 117 ? 22.353 0.501 -23.090 1.00 85.06 117 ALA A CA 1
ATOM 894 C C . ALA A 1 117 ? 23.241 1.247 -24.101 1.00 85.06 117 ALA A C 1
ATOM 896 O O . ALA A 1 117 ? 24.120 2.009 -23.723 1.00 85.06 117 ALA A O 1
ATOM 897 N N . ARG A 1 118 ? 22.992 1.060 -25.403 1.00 83.12 118 ARG A N 1
ATOM 898 C CA . ARG A 1 118 ? 23.823 1.624 -26.475 1.00 83.12 118 ARG A CA 1
ATOM 899 C C . ARG A 1 118 ? 23.569 3.115 -26.720 1.00 83.12 118 ARG A C 1
ATOM 901 O O . ARG A 1 118 ? 24.465 3.818 -27.166 1.00 83.12 118 ARG A O 1
ATOM 908 N N . CYS A 1 119 ? 22.349 3.587 -26.468 1.00 82.69 119 CYS A N 1
ATOM 909 C CA . CYS A 1 119 ? 21.989 5.001 -26.604 1.00 82.69 119 CYS A CA 1
ATOM 910 C C . CYS A 1 119 ? 21.553 5.634 -25.280 1.00 82.69 119 CYS A C 1
ATOM 912 O O . CYS A 1 119 ? 21.050 6.749 -25.303 1.00 82.69 119 CYS A O 1
ATOM 914 N N . SER A 1 120 ? 21.649 4.918 -24.156 1.00 84.12 120 SER A N 1
ATOM 915 C CA . SER A 1 120 ? 21.186 5.349 -22.828 1.00 84.12 120 SER A CA 1
ATOM 916 C C . SER A 1 120 ? 19.799 6.005 -22.853 1.00 84.12 120 SER A C 1
ATOM 918 O O . SER A 1 120 ? 19.607 7.102 -22.345 1.00 84.12 120 SER A O 1
ATOM 920 N N . ALA A 1 121 ? 18.837 5.361 -23.525 1.00 81.38 121 ALA A N 1
ATOM 921 C CA . ALA A 1 121 ? 17.480 5.879 -23.775 1.00 81.38 121 ALA A CA 1
ATOM 922 C C . ALA A 1 121 ? 17.364 7.182 -24.608 1.00 81.38 121 ALA A C 1
ATOM 924 O O . ALA A 1 121 ? 16.252 7.616 -24.900 1.00 81.38 121 ALA A O 1
ATOM 925 N N . SER A 1 122 ? 18.474 7.739 -25.097 1.00 80.12 122 SER A N 1
ATOM 926 C CA . SER A 1 122 ? 18.531 8.953 -25.928 1.00 80.12 122 SER A CA 1
ATOM 927 C C . SER A 1 122 ? 18.006 8.754 -27.361 1.00 80.12 122 SER A C 1
ATOM 929 O O . SER A 1 122 ? 17.825 9.713 -28.103 1.00 80.12 122 SER A O 1
ATOM 931 N N . LYS A 1 123 ? 17.727 7.501 -27.769 1.00 79.00 123 LYS A N 1
ATOM 932 C CA . LYS A 1 123 ? 17.213 7.069 -29.096 1.00 79.00 123 LYS A CA 1
ATOM 933 C C . LYS A 1 123 ? 18.161 7.320 -30.276 1.00 79.00 123 LYS A C 1
ATOM 935 O O . LYS A 1 123 ? 18.074 6.624 -31.290 1.00 79.00 123 LYS A O 1
ATOM 940 N N . MET A 1 124 ? 19.088 8.254 -30.124 1.00 75.50 124 MET A N 1
ATOM 941 C CA . MET A 1 124 ? 20.111 8.633 -31.086 1.00 75.50 124 MET A CA 1
ATOM 942 C C . MET A 1 124 ? 21.493 8.362 -30.502 1.00 75.50 124 MET A C 1
ATOM 944 O O . MET A 1 124 ? 21.671 8.322 -29.282 1.00 75.50 124 MET A O 1
ATOM 948 N N . LEU A 1 125 ? 22.463 8.137 -31.377 1.00 69.19 125 LEU A N 1
ATOM 949 C CA . LEU A 1 125 ? 23.848 7.891 -30.999 1.00 69.19 125 LEU A CA 1
ATOM 950 C C . LEU A 1 125 ? 24.699 9.003 -31.615 1.00 69.19 125 LEU A C 1
ATOM 952 O O . LEU A 1 125 ? 24.627 9.222 -32.822 1.00 69.19 125 LEU A O 1
ATOM 956 N N . LEU A 1 126 ? 25.483 9.722 -30.803 1.00 61.78 126 LEU A N 1
ATOM 957 C CA . LEU A 1 126 ? 26.495 10.633 -31.339 1.00 61.78 126 LEU A CA 1
ATOM 958 C C . LEU A 1 126 ? 27.632 9.782 -31.902 1.00 61.78 126 LEU A C 1
ATOM 960 O O . LEU A 1 126 ? 28.494 9.303 -31.167 1.00 61.78 126 LEU A O 1
ATOM 964 N N . GLY A 1 127 ? 27.612 9.560 -33.212 1.00 57.81 127 GLY A N 1
ATOM 965 C CA . GLY A 1 127 ? 28.743 8.973 -33.908 1.00 57.81 127 GLY A CA 1
ATOM 966 C C . GLY A 1 127 ? 29.891 9.975 -33.937 1.00 57.81 127 GLY A C 1
ATOM 967 O O . GLY A 1 127 ? 29.871 10.913 -34.728 1.00 57.81 127 GLY A O 1
ATOM 968 N N . THR A 1 128 ? 30.920 9.774 -33.117 1.00 48.94 128 THR A N 1
ATOM 969 C CA . THR A 1 128 ? 32.225 10.408 -33.335 1.00 48.94 128 THR A CA 1
ATOM 970 C C . THR A 1 128 ? 32.910 9.716 -34.512 1.00 48.94 128 THR A C 1
ATOM 972 O O . THR A 1 128 ? 33.865 8.954 -34.354 1.00 48.94 128 THR A O 1
ATOM 975 N N . LYS A 1 129 ? 32.426 9.965 -35.734 1.00 46.50 129 LYS A N 1
ATOM 976 C CA . LYS A 1 129 ? 33.267 9.734 -36.909 1.00 46.50 129 LYS A CA 1
ATOM 977 C C . LYS A 1 129 ? 34.441 10.705 -36.787 1.00 46.50 129 LYS A C 1
ATOM 979 O O . LYS A 1 129 ? 34.261 11.921 -36.780 1.00 46.50 129 LYS A O 1
ATOM 984 N N . ARG A 1 130 ? 35.649 10.158 -36.605 1.00 46.66 130 ARG A N 1
ATOM 985 C CA . ARG A 1 130 ? 36.889 10.911 -36.822 1.00 46.66 130 ARG A CA 1
ATOM 986 C C . ARG A 1 130 ? 36.758 11.518 -38.223 1.00 46.66 130 ARG A C 1
ATOM 988 O O . ARG A 1 130 ? 36.516 10.764 -39.156 1.00 46.66 130 ARG A O 1
ATOM 995 N N . PHE A 1 131 ? 36.883 12.839 -38.322 1.00 46.56 131 PHE A N 1
ATOM 996 C CA . PHE A 1 131 ? 36.565 13.665 -39.494 1.00 46.56 131 PHE A CA 1
ATOM 997 C C . PHE A 1 131 ? 35.066 13.899 -39.767 1.00 46.56 131 PHE A C 1
ATOM 999 O O . PHE A 1 131 ? 34.406 13.136 -40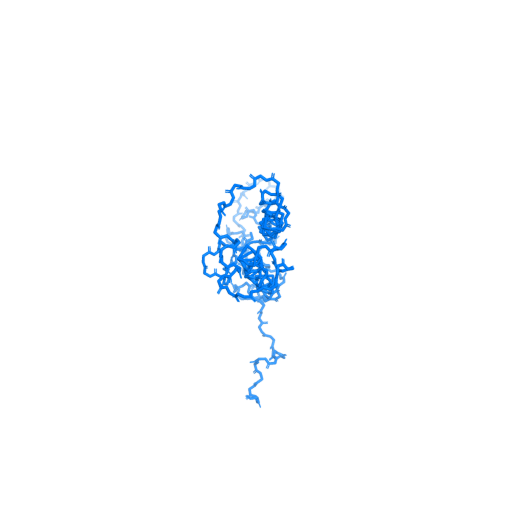.459 1.00 46.56 131 PHE A O 1
ATOM 1006 N N . SER A 1 132 ? 34.613 15.060 -39.282 1.00 49.44 132 SER A N 1
ATOM 1007 C CA . SER A 1 132 ? 33.628 15.947 -39.914 1.00 49.44 132 SER A CA 1
ATOM 1008 C C . SER A 1 132 ? 32.174 15.459 -40.032 1.00 49.44 132 SER A C 1
ATOM 1010 O O . SER A 1 132 ? 31.849 14.564 -40.801 1.00 49.44 132 SER A O 1
ATOM 1012 N N . LEU A 1 133 ? 31.296 16.217 -39.360 1.00 46.59 133 LEU A N 1
ATOM 1013 C CA . LEU A 1 133 ? 29.825 16.206 -39.393 1.00 46.59 133 LEU A CA 1
ATOM 1014 C C . LEU A 1 133 ? 29.145 15.250 -38.394 1.00 46.59 133 LEU A C 1
ATOM 1016 O O . LEU A 1 133 ? 29.135 14.032 -38.541 1.00 46.59 133 LEU A O 1
ATOM 1020 N N . SER A 1 134 ? 28.529 15.840 -37.364 1.00 50.78 134 SER A N 1
ATOM 1021 C CA . SER A 1 134 ? 27.686 15.158 -36.382 1.00 50.78 134 SER A CA 1
ATOM 1022 C C . SER A 1 134 ? 26.344 14.770 -37.010 1.00 50.78 134 SER A C 1
ATOM 1024 O O . SER A 1 134 ? 25.359 15.498 -36.884 1.00 50.78 134 SER A O 1
ATOM 1026 N N . THR A 1 135 ? 26.284 13.639 -37.707 1.00 55.09 135 THR A N 1
ATOM 1027 C CA . THR A 1 135 ? 25.005 13.056 -38.126 1.00 55.09 135 THR A CA 1
ATOM 1028 C C . THR A 1 135 ? 24.343 12.359 -36.939 1.00 55.09 135 THR A C 1
ATOM 1030 O O . THR A 1 135 ? 24.858 11.395 -36.374 1.00 55.09 135 THR A O 1
ATOM 1033 N N . THR A 1 136 ? 23.182 12.865 -36.529 1.00 62.72 136 THR A N 1
ATOM 1034 C CA . THR A 1 136 ? 22.305 12.233 -35.541 1.00 62.72 136 THR A CA 1
ATOM 1035 C C . THR A 1 136 ? 21.633 11.005 -36.160 1.00 62.72 136 THR A C 1
ATOM 1037 O O . THR A 1 136 ? 20.537 11.073 -36.712 1.00 62.72 136 THR A O 1
ATOM 1040 N N . GLU A 1 137 ? 22.297 9.854 -36.083 1.00 73.19 137 GLU A N 1
ATOM 1041 C CA . GLU A 1 137 ? 21.742 8.582 -36.554 1.00 73.19 137 GLU A CA 1
ATOM 1042 C C . GLU A 1 137 ? 20.906 7.899 -35.458 1.00 73.19 137 GLU A C 1
ATOM 1044 O O . GLU A 1 137 ? 21.210 7.956 -34.258 1.00 73.19 137 GLU A O 1
ATOM 1049 N N . ARG A 1 138 ? 19.810 7.242 -35.867 1.00 80.00 138 ARG A N 1
ATOM 1050 C CA . ARG A 1 138 ? 18.991 6.427 -34.958 1.00 80.00 138 ARG A CA 1
ATOM 1051 C C . ARG A 1 138 ? 19.836 5.271 -34.433 1.00 80.00 138 ARG A C 1
ATOM 1053 O O . ARG A 1 138 ? 20.574 4.637 -35.182 1.00 80.00 138 ARG A O 1
ATOM 1060 N N . CYS A 1 139 ? 19.702 4.960 -33.147 1.00 82.69 139 CYS A N 1
ATOM 1061 C CA . CYS A 1 139 ? 20.422 3.833 -32.571 1.00 82.69 139 CYS A CA 1
ATOM 1062 C C . CYS A 1 139 ? 19.981 2.524 -33.242 1.00 82.69 139 CYS A C 1
ATOM 1064 O O . CYS A 1 139 ? 18.821 2.136 -33.120 1.00 82.69 139 CYS A O 1
ATOM 1066 N N . SER A 1 140 ? 20.910 1.823 -33.894 1.00 83.25 140 SER A N 1
ATOM 1067 C CA . SER A 1 140 ? 20.649 0.559 -34.599 1.00 83.25 140 SER A CA 1
ATOM 1068 C C . SER A 1 140 ? 20.171 -0.574 -33.690 1.00 83.25 140 SER A C 1
ATOM 1070 O O . SER A 1 140 ? 19.485 -1.474 -34.146 1.00 83.25 140 SER A O 1
ATOM 1072 N N . ASN A 1 141 ? 20.497 -0.521 -32.395 1.00 82.62 141 ASN A N 1
ATOM 1073 C CA . ASN A 1 141 ? 20.140 -1.576 -31.444 1.00 82.62 141 ASN A CA 1
ATOM 1074 C C . ASN A 1 141 ? 18.697 -1.468 -30.923 1.00 82.62 141 ASN A C 1
ATOM 1076 O O . ASN A 1 141 ? 18.088 -2.463 -30.558 1.00 82.62 141 ASN A O 1
ATOM 1080 N N . CYS A 1 142 ? 18.141 -0.256 -30.857 1.00 84.81 142 CYS A N 1
ATOM 1081 C CA . CYS A 1 142 ? 16.755 -0.045 -30.424 1.00 84.81 142 CYS A CA 1
ATOM 1082 C C . CYS A 1 142 ? 15.879 0.561 -31.520 1.00 84.81 142 CYS A C 1
ATOM 1084 O O . CYS A 1 142 ? 14.753 0.958 -31.238 1.00 84.81 142 CYS A O 1
ATOM 1086 N N . SER A 1 143 ? 16.403 0.697 -32.741 1.00 85.44 143 SER A N 1
ATOM 1087 C CA . SER A 1 143 ? 15.745 1.317 -33.898 1.00 85.44 143 SER A CA 1
ATOM 1088 C C . SER A 1 143 ? 15.082 2.670 -33.593 1.00 85.44 143 SER A C 1
ATOM 1090 O O . SER A 1 143 ? 14.052 3.019 -34.163 1.00 85.44 143 SER A O 1
ATOM 1092 N N . GLY A 1 144 ? 15.656 3.448 -32.667 1.00 81.50 144 GLY A N 1
ATOM 1093 C CA . GLY A 1 144 ? 15.097 4.729 -32.216 1.00 81.50 144 GLY A CA 1
ATOM 1094 C C . GLY A 1 144 ? 13.978 4.641 -31.164 1.00 81.50 144 GLY A C 1
ATOM 1095 O O . GLY A 1 144 ? 13.456 5.677 -30.757 1.00 81.50 144 GLY A O 1
ATOM 1096 N N . ALA A 1 145 ? 13.626 3.455 -30.660 1.00 83.75 145 ALA A N 1
ATOM 1097 C CA . ALA A 1 145 ? 12.643 3.293 -29.582 1.00 83.75 145 ALA A CA 1
ATOM 1098 C C . ALA A 1 145 ? 13.190 3.718 -28.207 1.00 83.75 145 ALA A C 1
ATOM 1100 O O . ALA A 1 145 ? 12.428 4.110 -27.324 1.00 83.75 145 ALA A O 1
ATOM 1101 N N . GLY A 1 146 ? 14.512 3.640 -28.008 1.00 83.38 146 GLY A N 1
ATOM 1102 C CA . GLY A 1 146 ? 15.178 3.980 -26.740 1.00 83.38 146 GLY A CA 1
ATOM 1103 C C . GLY A 1 146 ? 15.018 2.927 -25.636 1.00 83.38 146 GLY A C 1
ATOM 1104 O O . GLY A 1 146 ? 15.630 3.056 -24.577 1.00 83.38 146 GLY A O 1
ATOM 1105 N N . LYS A 1 147 ? 14.263 1.857 -25.897 1.00 88.69 147 LYS A N 1
ATOM 1106 C CA . LYS A 1 147 ? 14.012 0.733 -24.990 1.00 88.69 147 LYS A CA 1
ATOM 1107 C C . LYS A 1 147 ? 14.198 -0.601 -25.714 1.00 88.69 147 LYS A C 1
ATOM 1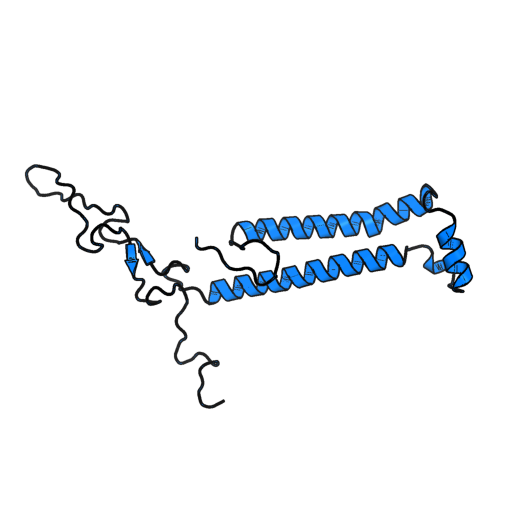109 O O . LYS A 1 147 ? 14.008 -0.666 -26.926 1.00 88.69 147 LYS A O 1
ATOM 1114 N N . VAL A 1 148 ? 14.571 -1.634 -24.971 1.00 90.44 148 VAL A N 1
ATOM 1115 C CA . VAL A 1 148 ? 14.726 -3.017 -25.439 1.00 90.44 148 VAL A CA 1
ATOM 1116 C C . VAL A 1 148 ? 13.876 -3.944 -24.577 1.00 90.44 148 VAL A C 1
ATOM 1118 O O . VAL A 1 148 ? 13.588 -3.631 -23.419 1.00 90.44 148 VAL A O 1
ATOM 1121 N N . MET A 1 149 ? 13.439 -5.066 -25.145 1.00 90.75 149 MET A N 1
ATOM 1122 C CA . MET A 1 149 ? 12.693 -6.079 -24.401 1.00 90.75 149 MET A CA 1
ATOM 1123 C C . MET A 1 149 ? 13.523 -6.619 -23.235 1.00 90.75 149 MET A C 1
ATOM 1125 O O . MET A 1 149 ? 14.727 -6.829 -23.377 1.00 90.75 149 MET A O 1
ATOM 1129 N N . CYS A 1 150 ? 12.893 -6.838 -22.081 1.00 90.31 150 CYS A N 1
ATOM 1130 C CA . CYS A 1 150 ? 13.553 -7.532 -20.984 1.00 90.31 150 CYS A CA 1
ATOM 1131 C C . CYS A 1 150 ? 13.568 -9.040 -21.275 1.00 90.31 150 CYS A C 1
ATOM 1133 O O . CYS A 1 150 ? 12.493 -9.644 -21.282 1.00 90.31 150 CYS A O 1
ATOM 1135 N N . PRO A 1 151 ? 14.744 -9.664 -21.484 1.00 87.44 151 PRO A N 1
ATOM 1136 C CA . PRO A 1 151 ? 14.811 -11.091 -21.790 1.00 87.44 151 PRO A CA 1
ATOM 1137 C C . PRO A 1 151 ? 14.380 -11.943 -20.591 1.00 87.44 151 PRO A C 1
ATOM 1139 O O . PRO A 1 151 ? 13.754 -12.979 -20.768 1.00 87.44 151 PRO A O 1
ATOM 1142 N N . THR A 1 152 ? 14.629 -11.474 -19.365 1.00 86.12 152 THR A N 1
ATOM 1143 C CA . THR A 1 152 ? 14.332 -12.216 -18.132 1.00 86.12 152 THR A CA 1
ATOM 1144 C C . THR A 1 152 ? 12.843 -12.319 -17.805 1.00 86.12 152 THR A C 1
ATOM 1146 O O . THR A 1 152 ? 12.460 -13.152 -16.997 1.00 86.12 152 THR A O 1
ATOM 1149 N N . CYS A 1 153 ? 11.989 -11.473 -18.382 1.00 88.19 153 CYS A N 1
ATOM 1150 C CA . CYS A 1 153 ? 10.537 -11.572 -18.191 1.00 88.19 153 CYS A CA 1
ATOM 1151 C C . CYS A 1 153 ? 9.754 -11.637 -19.500 1.00 88.19 153 CYS A C 1
ATOM 1153 O O . CYS A 1 153 ? 8.529 -11.566 -19.461 1.00 88.19 153 CYS A O 1
ATOM 1155 N N . LEU A 1 154 ? 10.431 -11.721 -20.652 1.00 88.44 154 LEU A N 1
ATOM 1156 C CA . LEU A 1 154 ? 9.797 -11.770 -21.974 1.00 88.44 154 LEU A CA 1
ATOM 1157 C C . LEU A 1 154 ? 8.731 -10.670 -22.161 1.00 88.44 154 LEU A C 1
ATOM 1159 O O . LEU A 1 154 ? 7.611 -10.929 -22.585 1.00 88.44 154 LEU A O 1
ATOM 1163 N N . CYS A 1 155 ? 9.063 -9.432 -21.784 1.00 85.75 155 CYS A N 1
ATOM 1164 C CA . CYS A 1 155 ? 8.159 -8.269 -21.803 1.00 85.75 155 CYS A CA 1
ATOM 1165 C C . CYS A 1 155 ? 6.931 -8.305 -20.878 1.00 85.75 155 CYS A C 1
ATOM 1167 O O . CYS A 1 155 ? 6.178 -7.332 -20.871 1.00 85.75 155 CYS A O 1
ATOM 1169 N N . THR A 1 156 ? 6.743 -9.333 -20.050 1.00 86.12 156 THR A N 1
ATOM 1170 C CA . THR A 1 156 ? 5.604 -9.396 -19.112 1.00 86.12 156 THR A CA 1
ATOM 1171 C C . THR A 1 156 ? 5.771 -8.469 -17.906 1.00 86.12 156 THR A C 1
ATOM 1173 O O . THR A 1 156 ? 4.793 -8.052 -17.294 1.00 86.12 156 THR A O 1
ATOM 1176 N N . GLY A 1 157 ? 7.015 -8.150 -17.532 1.00 85.69 157 GLY A N 1
ATOM 1177 C CA . GLY A 1 157 ? 7.329 -7.391 -16.319 1.00 85.69 157 GLY A CA 1
ATOM 1178 C C . GLY A 1 157 ? 7.229 -8.204 -15.021 1.00 85.69 157 GLY A C 1
ATOM 1179 O O . GLY A 1 157 ? 7.683 -7.738 -13.973 1.00 85.69 157 GLY A O 1
ATOM 1180 N N . MET A 1 158 ? 6.706 -9.426 -15.076 1.00 85.94 158 MET A N 1
ATOM 1181 C CA . MET A 1 158 ? 6.587 -10.321 -13.927 1.00 85.94 158 MET A CA 1
ATOM 1182 C C . MET A 1 158 ? 7.787 -11.269 -13.854 1.00 85.94 158 MET A C 1
ATOM 1184 O O . MET A 1 158 ? 8.457 -11.529 -14.853 1.00 85.94 158 MET A O 1
ATOM 1188 N N . ALA A 1 159 ? 8.113 -11.736 -12.653 1.00 83.12 159 ALA A N 1
ATOM 1189 C CA . ALA A 1 159 ? 9.078 -12.806 -12.473 1.00 83.12 159 ALA A CA 1
ATOM 1190 C C . ALA A 1 159 ? 8.517 -14.069 -13.136 1.00 83.12 159 ALA A C 1
ATOM 1192 O O . ALA A 1 159 ? 7.368 -14.437 -12.892 1.00 83.12 159 ALA A O 1
ATOM 1193 N N . MET A 1 160 ? 9.311 -14.704 -14.000 1.00 76.19 160 MET A N 1
ATOM 1194 C CA . MET A 1 160 ? 8.927 -15.992 -14.565 1.00 76.19 160 MET A CA 1
ATOM 1195 C C . MET A 1 160 ? 8.934 -17.032 -13.448 1.00 76.19 160 MET A C 1
ATOM 1197 O O . MET A 1 160 ? 9.855 -17.050 -12.628 1.00 76.19 160 MET A O 1
ATOM 1201 N N . ALA A 1 161 ? 7.899 -17.868 -13.408 1.00 68.31 161 ALA A N 1
ATOM 1202 C CA . ALA A 1 161 ? 7.856 -18.980 -12.476 1.00 68.31 161 ALA A CA 1
ATOM 1203 C C . ALA A 1 161 ? 9.022 -19.928 -12.786 1.00 68.31 161 ALA A C 1
ATOM 1205 O O . ALA A 1 161 ? 9.268 -20.249 -13.952 1.00 68.31 161 ALA A O 1
ATOM 1206 N N . SER A 1 162 ? 9.787 -20.306 -11.762 1.00 68.62 162 SER A N 1
ATOM 1207 C CA . SER A 1 162 ? 10.837 -21.305 -11.933 1.00 68.62 162 SER A CA 1
ATOM 1208 C C . SER A 1 162 ? 10.216 -22.699 -11.920 1.00 68.62 162 SER A C 1
ATOM 1210 O O . SER A 1 162 ? 9.149 -22.910 -11.352 1.00 68.62 162 SER A O 1
ATOM 1212 N N . GLU A 1 163 ? 10.912 -23.669 -12.507 1.00 60.91 163 GLU A N 1
ATOM 1213 C CA . GLU A 1 163 ? 10.540 -25.091 -12.463 1.00 60.91 163 GLU A CA 1
ATOM 1214 C C . GLU A 1 163 ? 10.397 -25.628 -11.025 1.00 60.91 163 GLU A C 1
ATOM 1216 O O . GLU A 1 163 ? 9.735 -26.626 -10.797 1.00 60.91 163 GLU A O 1
ATOM 1221 N N . HIS A 1 164 ? 10.991 -24.945 -10.042 1.00 62.62 164 HIS A N 1
ATOM 1222 C CA . HIS A 1 164 ? 10.890 -25.274 -8.618 1.00 62.62 164 HIS A CA 1
ATOM 1223 C C . HIS A 1 164 ? 9.829 -24.434 -7.882 1.00 62.62 164 HIS A C 1
ATOM 1225 O O . HIS A 1 164 ? 9.906 -24.307 -6.659 1.00 62.62 164 HIS A O 1
ATOM 1231 N N . ASP A 1 165 ? 8.879 -23.797 -8.577 1.00 66.81 165 ASP A N 1
ATOM 1232 C CA . ASP A 1 165 ? 7.729 -23.186 -7.904 1.00 66.81 165 ASP A CA 1
ATOM 1233 C C . ASP A 1 165 ? 6.799 -24.310 -7.416 1.00 66.81 165 ASP A C 1
ATOM 1235 O O . ASP A 1 165 ? 6.235 -25.019 -8.249 1.00 66.81 165 ASP A O 1
ATOM 1239 N N . PRO A 1 166 ? 6.584 -24.471 -6.096 1.00 65.00 166 PRO A N 1
ATOM 1240 C CA . PRO A 1 166 ? 5.715 -25.520 -5.559 1.00 65.00 166 PRO A CA 1
ATOM 1241 C C . PRO A 1 166 ? 4.272 -25.458 -6.080 1.00 65.00 166 PRO A C 1
ATOM 1243 O O . PRO A 1 166 ? 3.522 -26.406 -5.920 1.00 65.00 166 PRO A O 1
ATOM 1246 N N . ARG A 1 167 ? 3.851 -24.342 -6.696 1.00 65.75 167 ARG A N 1
ATOM 1247 C CA . ARG A 1 167 ? 2.537 -24.217 -7.355 1.00 65.75 167 ARG A CA 1
ATOM 1248 C C . ARG A 1 167 ? 2.440 -24.898 -8.721 1.00 65.75 167 ARG A C 1
ATOM 1250 O O . ARG A 1 167 ? 1.348 -24.947 -9.278 1.00 65.75 167 ARG A O 1
ATOM 1257 N N . ILE A 1 168 ? 3.569 -25.290 -9.299 1.00 64.88 168 ILE A N 1
ATOM 1258 C CA . ILE A 1 168 ? 3.672 -25.860 -10.648 1.00 64.88 168 ILE A CA 1
ATOM 1259 C C . ILE A 1 168 ? 3.960 -27.361 -10.585 1.00 64.88 168 ILE A C 1
ATOM 1261 O O . ILE A 1 168 ? 3.956 -28.000 -11.633 1.00 64.88 168 ILE A O 1
ATOM 1265 N N . ASP A 1 169 ? 4.164 -27.929 -9.390 1.00 62.25 169 ASP A N 1
ATOM 1266 C CA . ASP A 1 169 ? 4.390 -29.363 -9.232 1.00 62.25 169 ASP A CA 1
ATOM 1267 C C . ASP A 1 169 ? 3.195 -30.140 -9.819 1.00 62.25 169 ASP A C 1
ATOM 1269 O O . ASP A 1 169 ? 2.076 -30.019 -9.317 1.00 62.25 169 ASP A O 1
ATOM 1273 N 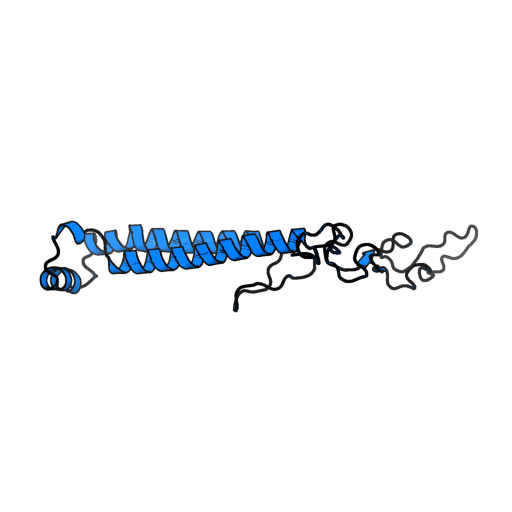N . PRO A 1 170 ? 3.383 -30.883 -10.926 1.00 62.97 170 PRO A N 1
ATOM 1274 C CA . PRO A 1 170 ? 2.293 -31.588 -11.590 1.00 62.97 170 PRO A CA 1
ATOM 1275 C C . PRO A 1 170 ? 1.887 -32.875 -10.854 1.00 62.97 170 PRO A C 1
ATOM 1277 O O . PRO A 1 170 ? 1.060 -33.624 -11.379 1.00 62.97 170 PRO A O 1
ATOM 1280 N N . PHE A 1 171 ? 2.489 -33.160 -9.693 1.00 69.31 171 PHE A N 1
ATOM 1281 C CA . PHE A 1 171 ? 2.285 -34.389 -8.926 1.00 69.31 171 PHE A CA 1
ATOM 1282 C C . PHE A 1 171 ? 1.579 -34.202 -7.571 1.00 69.31 171 PHE A C 1
ATOM 1284 O O . PHE A 1 171 ? 1.467 -35.188 -6.840 1.00 69.31 171 PHE A O 1
ATOM 1291 N N . ASP A 1 172 ? 1.069 -33.001 -7.271 1.00 57.22 172 ASP A N 1
ATOM 1292 C CA . ASP A 1 172 ? 0.105 -32.750 -6.179 1.00 57.22 172 ASP A CA 1
ATOM 1293 C C . ASP A 1 172 ? -1.354 -32.727 -6.683 1.00 57.22 172 ASP A C 1
ATOM 1295 O O . ASP A 1 172 ? -1.624 -32.129 -7.755 1.00 57.22 172 ASP A O 1
#

Foldseek 3Di:
DDWADFPDPPDDTDDPVCLVVLVVVLVVVLVVLCCCLVPVVLCCCVPVVVPDPVLVVVCVVVVHPCVVVSHDVVSVVVSVVVNVVSVVSNVVRVVVVVVQQVFFDPQPSQQQKDFDPQCSLVQWDQDPPPDDDRDGDGDPVCSSRRIDGDPQCRSRRTHDDDPPPPVPPPPD

Secondary structure (DSSP, 8-state):
-PPBPPSSTTPPPB-HHHHHHHHHHHHHHHHHHHHIIIIIHHHHHHHH-TT-THHHHHHHHTT--GGGTTS-HHHHHHHHHHHHHHHHHHHHHHHHHHHHHHTB-TTTTTSSEEE-TTTTT-SEEE---SSS---EEEPTTTTTSSEEE-TTTTTS-BPPPPTT-TTS-TT-

InterPro domains:
  IPR036410 Heat shock protein DnaJ, cysteine-rich domain superfamily [SSF57938] (96-157)

Organism: Aegilops tauschii subsp. strangulata (NCBI:txid200361)